Protein AF-A0A6I1KK27-F1 (afdb_monomer_lite)

Secondary structure (DSSP, 8-state):
-PEEEEETT--EEB--TT-TT---SSEEEEE-SSS--SSEEPHHHHHHHHHHHHHHTT--

Radius of gyration: 11.77 Å; chains: 1; bounding box: 19×37×21 Å

pLDDT: mean 80.21, std 12.97, range [42.31, 93.94]

Foldseek 3Di:
DFKWKDAVPDQEIDRDPPDPPDDPDRIDIDDDPDDDDRGHYDPVRVVVVVVVVVVVVVPD

Structure (mmCIF, N/CA/C/O backbone):
data_AF-A0A6I1KK27-F1
#
_entry.id   AF-A0A6I1KK27-F1
#
loop_
_atom_site.group_PDB
_atom_site.id
_atom_site.type_symbol
_atom_site.label_atom_id
_atom_site.label_alt_id
_atom_site.label_comp_id
_atom_site.label_asym_id
_atom_site.label_entity_id
_atom_site.label_seq_id
_atom_site.pdbx_PDB_ins_code
_atom_site.Cartn_x
_atom_site.Cartn_y
_atom_site.Cartn_z
_atom_site.occupancy
_atom_site.B_iso_or_equiv
_atom_site.auth_seq_id
_atom_site.auth_comp_id
_atom_site.auth_asym_id
_atom_site.auth_atom_id
_atom_site.pdbx_PDB_model_num
ATOM 1 N N . MET A 1 1 ? 4.312 9.654 11.333 1.00 67.94 1 MET A N 1
ATOM 2 C CA . MET A 1 1 ? 4.709 9.681 9.910 1.00 67.94 1 MET A CA 1
ATOM 3 C C . MET A 1 1 ? 4.051 8.499 9.217 1.00 67.94 1 MET A C 1
ATOM 5 O O . MET A 1 1 ? 4.085 7.418 9.803 1.00 67.94 1 MET A O 1
ATOM 9 N N . PRO A 1 2 ? 3.397 8.687 8.063 1.00 78.94 2 PRO A N 1
ATOM 10 C CA . PRO A 1 2 ? 2.788 7.593 7.311 1.00 78.94 2 PRO A CA 1
ATOM 11 C C . PRO A 1 2 ? 3.844 6.603 6.796 1.00 78.94 2 PRO A C 1
ATOM 13 O O . PRO A 1 2 ? 4.875 6.998 6.248 1.00 78.94 2 PRO A O 1
ATOM 16 N N . GLU A 1 3 ? 3.577 5.310 6.988 1.00 87.62 3 GLU A N 1
ATOM 17 C CA . GLU A 1 3 ? 4.342 4.220 6.380 1.00 87.62 3 GLU A CA 1
ATOM 18 C C . GLU A 1 3 ? 3.632 3.777 5.101 1.00 87.62 3 GLU A C 1
ATOM 20 O O . GLU A 1 3 ? 2.487 3.331 5.136 1.00 87.62 3 GLU A O 1
ATOM 25 N N . TYR A 1 4 ? 4.336 3.862 3.980 1.00 90.12 4 TYR A N 1
ATOM 26 C CA . TYR A 1 4 ? 3.910 3.349 2.689 1.00 90.12 4 TYR A CA 1
ATOM 27 C C . TYR A 1 4 ? 4.579 2.002 2.447 1.00 90.12 4 TYR A C 1
ATOM 29 O O . TYR A 1 4 ? 5.762 1.832 2.721 1.00 90.12 4 TYR A O 1
ATOM 37 N N . ARG A 1 5 ? 3.848 1.044 1.892 1.00 92.69 5 ARG A N 1
ATOM 38 C CA . ARG A 1 5 ? 4.337 -0.266 1.473 1.00 92.69 5 ARG A CA 1
ATOM 39 C C . ARG A 1 5 ? 3.962 -0.523 0.026 1.00 92.69 5 ARG A C 1
ATOM 41 O O . ARG A 1 5 ? 2.873 -0.171 -0.413 1.00 92.69 5 ARG A O 1
ATOM 48 N N . ARG A 1 6 ? 4.844 -1.181 -0.710 1.00 92.56 6 ARG A N 1
ATOM 49 C CA . ARG A 1 6 ? 4.579 -1.686 -2.061 1.00 92.56 6 ARG A CA 1
ATOM 50 C C . ARG A 1 6 ? 5.190 -3.059 -2.232 1.00 92.56 6 ARG A C 1
ATOM 52 O O . ARG A 1 6 ? 6.238 -3.325 -1.654 1.00 92.56 6 ARG A O 1
ATOM 59 N N . LEU A 1 7 ? 4.599 -3.916 -3.056 1.00 93.25 7 LEU A N 1
ATOM 60 C CA . LEU A 1 7 ? 5.262 -5.163 -3.442 1.00 93.25 7 LEU A CA 1
ATOM 61 C C . LEU A 1 7 ? 6.540 -4.866 -4.235 1.00 93.25 7 LEU A C 1
ATOM 63 O O . LEU A 1 7 ? 6.565 -3.970 -5.082 1.00 93.25 7 LEU A O 1
ATOM 67 N N . ILE A 1 8 ? 7.599 -5.634 -3.981 1.00 90.06 8 ILE A N 1
ATOM 68 C CA . ILE A 1 8 ? 8.852 -5.517 -4.733 1.00 90.06 8 ILE A CA 1
ATOM 69 C C . ILE A 1 8 ? 8.567 -5.814 -6.214 1.00 90.06 8 ILE A C 1
ATOM 71 O O . ILE A 1 8 ? 7.968 -6.835 -6.548 1.00 90.06 8 ILE A O 1
ATOM 75 N N . GLY A 1 9 ? 8.972 -4.901 -7.101 1.00 87.94 9 GLY A N 1
ATOM 76 C CA . GLY A 1 9 ? 8.702 -4.989 -8.542 1.00 87.94 9 GLY A CA 1
ATOM 77 C C . GLY A 1 9 ? 7.344 -4.426 -8.983 1.00 87.94 9 GLY A C 1
ATOM 78 O O . GLY A 1 9 ? 7.014 -4.497 -10.165 1.00 87.94 9 GLY A O 1
ATOM 79 N N . LYS A 1 10 ? 6.552 -3.853 -8.069 1.00 89.00 10 LYS A N 1
ATOM 80 C CA . LYS A 1 10 ? 5.354 -3.066 -8.392 1.00 89.00 10 LYS A CA 1
ATOM 81 C C . LYS A 1 10 ? 5.606 -1.586 -8.118 1.00 89.00 10 LYS A C 1
ATOM 83 O O . LYS A 1 10 ? 6.353 -1.235 -7.212 1.00 89.00 10 LYS A O 1
ATOM 88 N N . ASN A 1 11 ? 4.933 -0.723 -8.877 1.00 88.56 11 ASN A N 1
ATOM 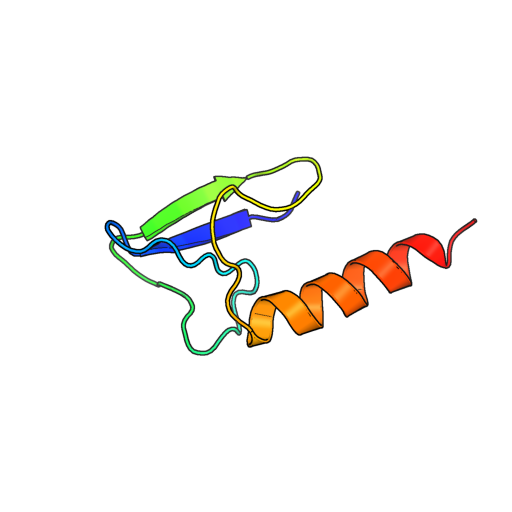89 C CA . ASN A 1 11 ? 5.009 0.732 -8.706 1.00 88.56 11 ASN A CA 1
ATOM 90 C C . ASN A 1 11 ? 3.869 1.303 -7.853 1.00 88.56 11 ASN A C 1
ATOM 92 O O . ASN A 1 11 ? 3.798 2.515 -7.677 1.00 88.56 11 ASN A O 1
ATOM 96 N N . THR A 1 12 ? 3.000 0.439 -7.321 1.00 91.56 12 THR A N 1
ATOM 97 C CA . THR A 1 12 ? 1.821 0.853 -6.561 1.00 91.56 12 THR A CA 1
ATOM 98 C C . THR A 1 12 ? 2.087 0.834 -5.060 1.00 91.56 12 THR A C 1
ATOM 100 O O . THR A 1 12 ? 2.491 -0.194 -4.516 1.00 91.56 12 THR A O 1
ATOM 103 N N . TRP A 1 13 ? 1.832 1.956 -4.394 1.00 92.25 13 TRP A N 1
ATOM 104 C CA . TRP A 1 13 ? 1.985 2.150 -2.960 1.00 92.25 13 TRP A CA 1
ATOM 105 C C . TRP A 1 13 ? 0.656 2.038 -2.211 1.00 92.25 13 TRP A C 1
ATOM 107 O O . TRP A 1 13 ? -0.412 2.444 -2.679 1.00 92.25 13 TRP A O 1
ATOM 117 N N . HIS A 1 14 ? 0.752 1.521 -0.992 1.00 91.25 14 HIS A N 1
ATOM 118 C CA . HIS A 1 14 ? -0.333 1.344 -0.042 1.00 91.25 14 HIS A CA 1
ATOM 119 C C . HIS A 1 14 ? 0.135 1.900 1.300 1.00 91.25 14 HIS A C 1
ATOM 121 O O . HIS A 1 14 ? 1.176 1.482 1.781 1.00 91.25 14 HIS A O 1
ATOM 127 N N . TRP A 1 15 ? -0.596 2.820 1.923 1.00 87.19 15 TRP A N 1
ATOM 128 C CA . TRP A 1 15 ? -0.221 3.365 3.244 1.00 87.19 15 TRP A CA 1
ATOM 129 C C . TRP A 1 15 ? -1.181 2.952 4.362 1.00 87.19 15 TRP A C 1
ATOM 131 O O . TRP A 1 15 ? -0.879 3.052 5.549 1.00 87.19 15 TRP A O 1
ATOM 141 N N . HIS A 1 16 ? -2.351 2.445 3.979 1.00 83.56 16 HIS A N 1
ATOM 142 C CA . HIS A 1 16 ? -3.378 2.031 4.910 1.00 83.56 16 HIS A CA 1
ATOM 143 C C . HIS A 1 16 ? -3.359 0.513 5.091 1.00 83.56 16 HIS A C 1
ATOM 145 O O . HIS A 1 16 ? -3.622 -0.229 4.147 1.00 83.56 16 HIS A O 1
ATOM 151 N N . LYS A 1 17 ? -3.134 0.053 6.327 1.00 82.81 17 LYS A N 1
ATOM 152 C CA . LYS A 1 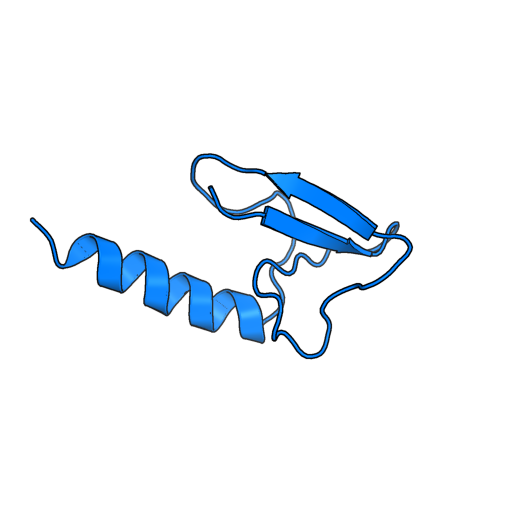17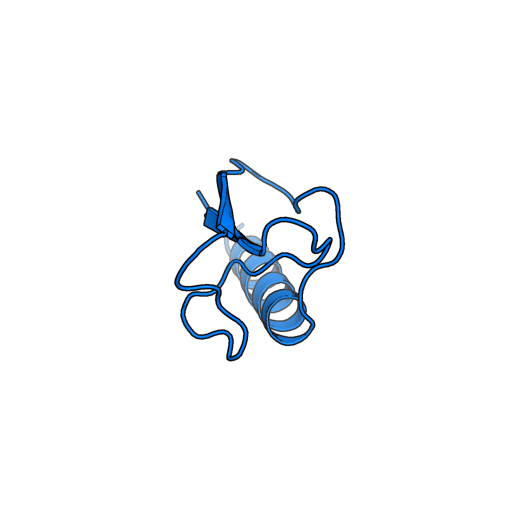 ? -3.090 -1.378 6.682 1.00 82.81 17 LYS A CA 1
ATOM 153 C C . LYS A 1 17 ? -4.378 -2.161 6.406 1.00 82.81 17 LYS A C 1
ATOM 155 O O . LYS A 1 17 ? -4.336 -3.379 6.348 1.00 82.81 17 LYS A O 1
ATOM 160 N N . TYR A 1 18 ? -5.510 -1.470 6.250 1.00 83.25 18 TYR A N 1
ATOM 161 C CA . TYR A 1 18 ? -6.784 -2.090 5.864 1.00 83.25 18 TYR A CA 1
ATOM 162 C C . TYR A 1 18 ? -7.084 -1.947 4.364 1.00 83.25 18 TYR A C 1
ATOM 164 O O . TYR A 1 18 ? -8.230 -2.087 3.955 1.00 83.25 18 TYR A O 1
ATOM 172 N N . CYS A 1 19 ? -6.101 -1.568 3.543 1.00 86.81 19 CYS A N 1
ATOM 173 C CA . CYS A 1 19 ? -6.227 -1.692 2.093 1.00 86.81 19 CYS A CA 1
ATOM 174 C C . CYS A 1 19 ? -6.296 -3.179 1.738 1.00 86.81 19 CYS A C 1
ATOM 176 O O . CYS A 1 19 ? -5.494 -3.967 2.240 1.00 86.81 19 CYS A O 1
ATOM 178 N N . SER A 1 20 ? -7.208 -3.554 0.844 1.00 86.88 20 SER A N 1
ATOM 179 C CA . SER A 1 20 ? -7.386 -4.953 0.429 1.00 86.88 20 SER A CA 1
ATOM 180 C C . SER A 1 20 ? -6.142 -5.520 -0.265 1.00 86.88 20 SER A C 1
ATOM 182 O O . SER A 1 20 ? -5.934 -6.727 -0.318 1.00 86.88 20 SER A O 1
ATOM 184 N N . HIS A 1 21 ? -5.291 -4.631 -0.777 1.00 86.88 21 HIS A N 1
ATOM 185 C CA . HIS A 1 21 ? -4.033 -4.946 -1.444 1.00 86.88 21 HIS A CA 1
ATOM 186 C C . HIS A 1 21 ? -2.804 -4.682 -0.566 1.00 86.88 21 HIS A C 1
ATOM 188 O O . HIS A 1 21 ? -1.689 -4.593 -1.082 1.00 86.88 21 HIS A O 1
ATOM 194 N N . TRP A 1 22 ? -2.988 -4.515 0.747 1.00 88.94 22 TRP A N 1
ATOM 195 C CA . TRP A 1 22 ? -1.877 -4.289 1.661 1.00 88.94 22 TRP A CA 1
ATOM 196 C C . TRP A 1 22 ? -0.890 -5.462 1.613 1.00 88.94 22 TRP A C 1
ATOM 198 O O . TRP A 1 22 ? -1.272 -6.603 1.879 1.00 88.94 22 TRP A O 1
ATOM 208 N N . PRO A 1 23 ? 0.387 -5.219 1.284 1.00 89.94 23 PRO A N 1
ATOM 209 C CA . PRO A 1 23 ? 1.328 -6.309 1.161 1.00 89.94 23 PRO A CA 1
ATOM 210 C C . PRO A 1 23 ? 1.847 -6.740 2.537 1.00 89.94 23 PRO A C 1
ATOM 212 O O . PRO A 1 23 ? 2.463 -5.967 3.274 1.00 89.94 23 PRO A O 1
ATOM 215 N N . GLU A 1 24 ? 1.624 -8.010 2.865 1.00 89.94 24 GLU A N 1
ATOM 216 C CA . GLU A 1 24 ? 2.055 -8.619 4.130 1.00 89.94 24 GLU A CA 1
ATOM 217 C C . GLU A 1 24 ? 3.463 -9.225 4.052 1.00 89.94 24 GLU A C 1
ATOM 219 O O . GLU A 1 24 ? 4.101 -9.474 5.071 1.00 89.94 24 GLU A O 1
ATOM 224 N N . SER A 1 25 ? 3.980 -9.470 2.846 1.00 91.38 25 SER A N 1
ATOM 225 C CA . SER A 1 25 ? 5.301 -10.069 2.621 1.00 91.38 25 SER A CA 1
ATOM 226 C C . SER A 1 25 ? 5.916 -9.604 1.302 1.00 91.38 25 SER A C 1
ATOM 228 O O . SER A 1 25 ? 5.198 -9.234 0.376 1.00 91.38 25 SER A O 1
ATOM 230 N N . LYS A 1 26 ? 7.256 -9.642 1.207 1.00 92.12 26 LYS A N 1
ATOM 231 C CA . LYS A 1 26 ? 8.031 -9.231 0.014 1.00 92.12 26 LYS A CA 1
ATOM 232 C C . LYS A 1 26 ? 7.696 -7.811 -0.464 1.00 92.12 26 LYS A C 1
ATOM 234 O O . LYS A 1 26 ? 7.521 -7.560 -1.659 1.00 92.12 26 LYS A O 1
ATOM 239 N N . PHE A 1 27 ? 7.606 -6.885 0.484 1.00 93.94 27 PHE A N 1
ATOM 240 C CA . PHE A 1 27 ? 7.334 -5.480 0.217 1.00 93.94 27 PHE A CA 1
ATOM 241 C C . PHE A 1 27 ? 8.549 -4.601 0.496 1.00 93.94 27 PHE A C 1
ATOM 243 O O . PHE A 1 27 ? 9.400 -4.924 1.320 1.00 93.94 27 PHE A O 1
ATOM 250 N N . SER A 1 28 ? 8.599 -3.461 -0.181 1.00 92.19 28 SER A N 1
ATOM 251 C CA . SER A 1 28 ? 9.409 -2.320 0.224 1.00 92.19 28 SER A CA 1
ATOM 252 C C . SER A 1 28 ? 8.539 -1.372 1.033 1.00 92.19 28 SER A C 1
ATOM 254 O O . SER A 1 28 ? 7.423 -1.067 0.609 1.00 92.19 28 SER A O 1
ATOM 256 N N . SER A 1 29 ? 9.045 -0.907 2.173 1.00 91.06 29 SER A N 1
ATOM 257 C CA . SER A 1 29 ? 8.423 0.158 2.953 1.00 91.06 29 SER A CA 1
ATOM 258 C C . SER A 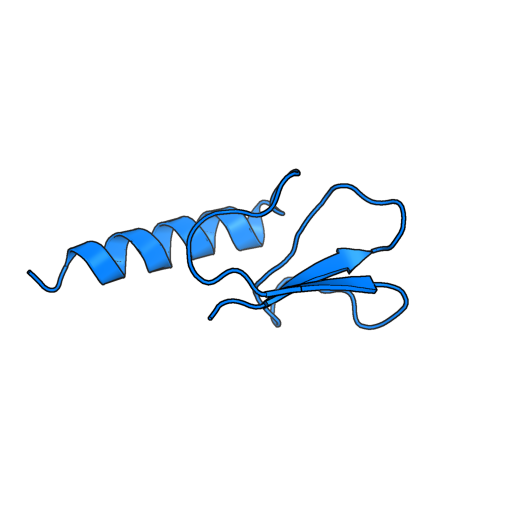1 29 ? 9.166 1.480 2.770 1.00 91.06 29 SER A C 1
ATOM 260 O O . SER A 1 29 ? 10.369 1.510 2.514 1.00 91.06 29 SER A O 1
ATOM 262 N N . LEU A 1 30 ? 8.432 2.579 2.880 1.00 89.44 30 LEU A N 1
ATOM 263 C CA . LEU A 1 30 ? 8.946 3.937 2.849 1.00 89.44 30 LEU A CA 1
ATOM 264 C C . LEU A 1 30 ? 8.207 4.748 3.909 1.00 89.44 30 LEU A C 1
ATOM 266 O O . LEU A 1 30 ? 6.979 4.773 3.929 1.00 89.44 30 LEU A O 1
ATOM 270 N N . ILE A 1 31 ? 8.951 5.413 4.784 1.00 86.88 31 ILE A N 1
ATOM 271 C CA . ILE A 1 31 ? 8.386 6.333 5.771 1.00 86.88 31 ILE A CA 1
ATOM 272 C C . ILE A 1 31 ? 8.665 7.741 5.264 1.00 86.88 31 ILE A C 1
ATOM 274 O O . ILE A 1 31 ? 9.827 8.113 5.102 1.00 86.88 31 ILE A O 1
ATOM 278 N N . LEU A 1 32 ? 7.610 8.510 4.998 1.00 80.81 32 LEU A N 1
ATOM 279 C CA . LEU A 1 32 ? 7.736 9.897 4.554 1.00 80.81 32 LEU A CA 1
ATOM 280 C C . LEU A 1 32 ? 7.257 10.848 5.655 1.00 80.81 32 LEU A C 1
ATOM 282 O O . LEU A 1 32 ? 6.202 10.609 6.249 1.00 80.81 32 LEU A O 1
ATOM 286 N N . PRO A 1 33 ? 8.006 11.927 5.947 1.00 74.19 33 PRO A N 1
ATOM 287 C CA . PRO A 1 33 ? 7.579 12.928 6.918 1.00 74.19 33 PRO A CA 1
ATOM 288 C C . PRO A 1 33 ? 6.406 13.773 6.403 1.00 74.19 33 PRO A C 1
ATOM 290 O O . PRO A 1 33 ? 5.593 14.221 7.204 1.00 74.19 33 PRO A O 1
ATOM 293 N N . SER A 1 34 ? 6.308 13.971 5.086 1.00 73.81 34 SER A N 1
ATOM 294 C CA . SER A 1 34 ? 5.219 14.667 4.399 1.00 73.81 34 SER A CA 1
ATOM 295 C C . SER A 1 34 ? 5.208 14.273 2.916 1.00 73.81 34 SER A C 1
ATOM 297 O O . SER A 1 34 ? 6.261 13.938 2.369 1.00 73.81 34 SER A O 1
ATOM 299 N N . GLY A 1 35 ? 4.033 14.326 2.286 1.00 74.06 35 GLY A N 1
ATOM 300 C CA . GLY A 1 35 ? 3.840 14.070 0.857 1.00 74.06 35 GLY A CA 1
ATOM 301 C C . GLY A 1 35 ? 3.581 12.610 0.471 1.00 74.06 35 GLY A C 1
ATOM 302 O O . GLY A 1 35 ? 3.477 11.714 1.317 1.00 74.06 35 GLY A O 1
ATOM 303 N N . GLU A 1 36 ? 3.467 12.406 -0.841 1.00 74.69 36 GLU A N 1
ATOM 304 C CA . GLU A 1 36 ? 3.224 11.117 -1.488 1.00 74.69 36 GLU A CA 1
ATOM 305 C C . GLU A 1 36 ? 4.539 10.457 -1.957 1.00 74.69 36 GLU A C 1
ATOM 307 O O . GLU A 1 36 ? 5.501 11.146 -2.317 1.00 74.69 36 GLU A O 1
ATOM 312 N N . PRO A 1 37 ? 4.632 9.117 -1.938 1.00 81.62 37 PRO A N 1
ATOM 313 C CA . PRO A 1 37 ? 5.791 8.404 -2.455 1.00 81.62 37 PRO A CA 1
ATOM 314 C C . PRO A 1 37 ? 5.863 8.484 -3.981 1.00 81.62 37 PRO A C 1
ATOM 316 O O . PRO A 1 37 ? 4.848 8.497 -4.666 1.00 81.62 37 PRO A O 1
ATOM 319 N N . PHE A 1 38 ? 7.078 8.432 -4.532 1.00 77.94 38 PHE A N 1
ATOM 320 C CA . PHE A 1 38 ? 7.267 8.336 -5.980 1.00 77.94 38 PHE A CA 1
ATOM 321 C C . PHE A 1 38 ? 6.657 7.028 -6.521 1.00 77.94 38 PHE A C 1
ATOM 323 O O . PHE A 1 38 ? 7.155 5.930 -6.234 1.00 77.94 38 PHE A O 1
ATOM 330 N N . GLY A 1 39 ? 5.576 7.143 -7.295 1.00 81.06 39 GLY A N 1
ATOM 331 C CA . GLY A 1 39 ? 4.825 6.030 -7.883 1.00 81.06 39 GLY A CA 1
ATOM 332 C C . GLY A 1 39 ? 3.314 6.259 -7.825 1.00 81.06 39 GLY A C 1
ATOM 333 O O . GLY A 1 39 ? 2.858 7.342 -7.481 1.00 81.06 39 GLY A O 1
ATOM 334 N N . ASP A 1 40 ? 2.536 5.228 -8.144 1.00 86.56 40 ASP A N 1
ATOM 335 C CA . ASP A 1 40 ? 1.075 5.300 -8.090 1.00 86.56 40 ASP A CA 1
ATOM 336 C C . ASP A 1 40 ? 0.572 4.905 -6.704 1.00 86.56 40 ASP A C 1
ATOM 338 O O . ASP A 1 40 ? 0.960 3.874 -6.161 1.00 86.56 40 ASP A O 1
ATOM 342 N N . LEU A 1 41 ? -0.350 5.667 -6.129 1.00 86.81 41 LEU A N 1
ATOM 343 C CA . LEU A 1 41 ? -1.099 5.215 -4.960 1.00 86.81 41 LEU A CA 1
ATOM 344 C C . LEU A 1 41 ? -2.253 4.315 -5.390 1.00 86.81 41 LEU A C 1
ATOM 346 O O . LEU A 1 41 ? -2.982 4.604 -6.340 1.00 86.81 41 LEU A O 1
ATOM 350 N N . CYS A 1 42 ? -2.461 3.233 -4.644 1.00 89.31 42 CYS A N 1
ATOM 351 C CA . CYS A 1 42 ? -3.667 2.428 -4.784 1.00 89.31 42 CYS A CA 1
ATOM 352 C C . CYS A 1 42 ? -4.914 3.311 -4.623 1.00 89.31 42 CYS A C 1
ATOM 354 O O . CYS A 1 42 ? -4.961 4.152 -3.725 1.00 89.31 42 CYS A O 1
ATOM 356 N N . SER A 1 43 ? -5.941 3.103 -5.451 1.00 86.94 43 SER A N 1
ATOM 357 C CA . SER A 1 43 ? -7.164 3.916 -5.450 1.00 86.94 43 SER A CA 1
ATOM 358 C C . SER A 1 43 ? -7.835 3.996 -4.072 1.00 86.94 43 SER A C 1
ATOM 360 O O . SER A 1 43 ? -8.240 5.081 -3.662 1.00 86.94 43 SER A O 1
ATOM 362 N N . GLU A 1 44 ? -7.883 2.891 -3.316 1.00 85.69 44 GLU A N 1
ATOM 363 C CA . GLU A 1 44 ? -8.414 2.873 -1.940 1.00 85.69 44 GLU A CA 1
ATOM 364 C C . GLU A 1 44 ? -7.610 3.789 -1.003 1.00 85.69 44 GLU A C 1
ATOM 366 O O . GLU A 1 44 ? -8.163 4.550 -0.206 1.00 85.69 44 GLU A O 1
ATOM 371 N N . CYS A 1 45 ? -6.283 3.724 -1.119 1.00 86.75 45 CYS A N 1
ATOM 372 C CA . CYS A 1 45 ? -5.360 4.530 -0.332 1.00 86.75 45 CYS A CA 1
ATOM 373 C C . CYS A 1 45 ? -5.423 6.008 -0.733 1.00 86.75 45 CYS A C 1
ATOM 375 O O . CYS A 1 45 ? -5.388 6.867 0.144 1.00 86.75 45 CYS A O 1
ATOM 377 N N . ARG A 1 46 ? -5.584 6.311 -2.025 1.00 83.62 46 ARG A N 1
ATOM 378 C CA . ARG A 1 46 ? -5.703 7.676 -2.547 1.00 83.62 46 ARG A CA 1
ATOM 379 C C . ARG A 1 46 ? -6.938 8.387 -1.998 1.00 83.62 46 ARG A C 1
ATOM 381 O O . ARG A 1 46 ? -6.837 9.517 -1.541 1.00 83.62 46 ARG A O 1
ATOM 388 N N . VAL A 1 47 ? -8.090 7.714 -1.977 1.00 79.56 47 VAL A N 1
ATOM 389 C CA . VAL A 1 47 ? -9.330 8.278 -1.411 1.00 79.56 47 VAL A CA 1
ATOM 390 C C . VAL A 1 47 ? -9.159 8.603 0.072 1.00 79.56 47 VAL A C 1
ATOM 392 O O . VAL A 1 47 ? -9.556 9.674 0.524 1.00 79.56 47 VAL A O 1
ATOM 395 N N . LYS A 1 48 ? -8.537 7.704 0.841 1.00 74.62 48 LYS A N 1
ATOM 396 C CA . LYS A 1 48 ? -8.283 7.948 2.266 1.00 74.62 48 LYS A CA 1
ATOM 397 C C . LYS A 1 48 ? -7.255 9.046 2.500 1.00 74.62 48 LYS A C 1
ATOM 399 O O . LYS A 1 48 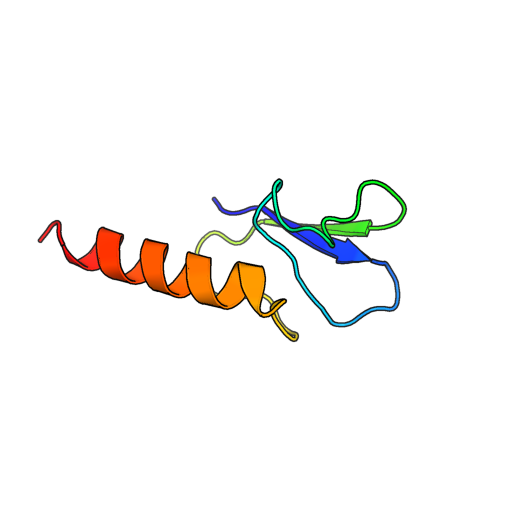? -7.396 9.778 3.470 1.00 74.62 48 LYS A O 1
ATOM 404 N N . GLU A 1 49 ? -6.236 9.153 1.653 1.00 74.50 49 GLU A N 1
ATOM 405 C CA . GLU A 1 49 ? -5.220 10.196 1.785 1.00 74.50 49 GLU A CA 1
ATOM 406 C C . GLU A 1 49 ? -5.841 11.574 1.577 1.00 74.50 49 GLU A C 1
ATOM 408 O O . GLU A 1 49 ? -5.623 12.462 2.394 1.00 74.50 49 GLU A O 1
ATOM 413 N N . LEU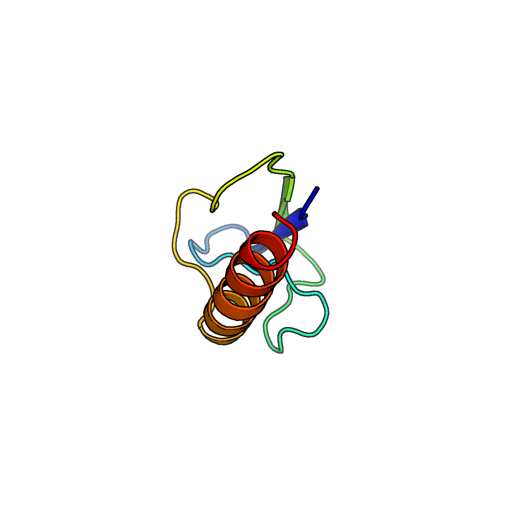 A 1 50 ? -6.710 11.714 0.570 1.00 66.25 50 LEU A N 1
ATOM 414 C CA . LEU A 1 50 ? -7.517 12.918 0.392 1.00 66.25 50 LEU A CA 1
ATOM 415 C C . LEU A 1 50 ? -8.334 13.201 1.660 1.00 66.25 50 LEU A C 1
ATOM 417 O O . LEU A 1 50 ? -8.266 14.288 2.204 1.00 66.25 50 LEU A O 1
ATOM 421 N N . ILE A 1 51 ? -9.023 12.222 2.239 1.00 64.69 51 ILE A N 1
ATOM 422 C CA . ILE A 1 51 ? -9.768 12.464 3.487 1.00 64.69 51 ILE A CA 1
ATOM 423 C C . ILE A 1 51 ? -8.845 12.939 4.628 1.00 64.69 51 ILE A C 1
ATOM 425 O O . ILE A 1 51 ? -9.200 13.858 5.360 1.00 64.69 51 ILE A O 1
ATOM 429 N N . VAL A 1 52 ? -7.658 12.349 4.793 1.00 67.62 52 VAL A N 1
ATOM 430 C CA . VAL A 1 52 ? -6.716 12.729 5.861 1.00 67.62 52 VAL A CA 1
ATOM 431 C C . VAL A 1 52 ? -6.123 14.123 5.637 1.00 67.62 52 VAL A C 1
ATOM 433 O O . VAL A 1 52 ? -6.122 14.917 6.573 1.00 67.62 52 VAL A O 1
ATOM 436 N N . GLN A 1 53 ? -5.682 14.455 4.421 1.00 61.34 53 GLN A N 1
ATOM 437 C CA . GLN A 1 53 ? -5.126 15.779 4.113 1.00 61.34 53 GLN A CA 1
ATOM 438 C C . GLN A 1 53 ? -6.163 16.901 4.269 1.00 61.34 53 GLN A C 1
ATOM 440 O O . GLN A 1 53 ? -5.837 17.989 4.737 1.00 61.34 53 GLN A O 1
ATOM 445 N N . PHE A 1 54 ? -7.427 16.635 3.934 1.00 58.81 54 PHE A N 1
ATOM 446 C CA . PHE A 1 54 ? -8.502 17.613 4.113 1.00 58.81 54 PHE A CA 1
ATOM 447 C C . PHE A 1 54 ? -8.883 17.798 5.589 1.00 58.81 54 PHE A C 1
ATOM 449 O O . PHE A 1 54 ? -9.205 18.911 5.997 1.00 58.81 54 PHE A O 1
ATOM 456 N N . ASN A 1 55 ? -8.816 16.741 6.405 1.00 56.38 55 ASN A N 1
ATOM 457 C CA . ASN A 1 55 ? -9.086 16.840 7.843 1.00 56.38 55 ASN A CA 1
ATOM 458 C C . ASN A 1 55 ? -7.976 17.577 8.613 1.00 56.38 55 ASN A C 1
ATOM 460 O O . ASN A 1 55 ? -8.263 18.195 9.636 1.00 56.38 55 ASN A O 1
ATOM 464 N N . ASP A 1 56 ? -6.733 17.554 8.126 1.00 55.53 56 ASP A N 1
ATOM 465 C CA . ASP A 1 56 ? -5.616 18.305 8.721 1.00 55.53 56 ASP A CA 1
ATOM 466 C C . ASP A 1 56 ? -5.707 19.819 8.426 1.00 55.53 56 ASP A C 1
ATOM 468 O O . ASP A 1 56 ? -5.351 20.647 9.260 1.00 55.53 56 ASP A O 1
ATOM 472 N N . MET A 1 57 ? -6.309 20.209 7.291 1.00 53.16 57 MET A N 1
ATOM 473 C CA . MET A 1 57 ? -6.594 21.617 6.957 1.00 53.16 57 MET A CA 1
ATOM 474 C C . MET A 1 57 ? -7.753 22.242 7.758 1.00 53.16 57 MET A C 1
ATOM 476 O O . MET A 1 57 ? -7.976 23.447 7.656 1.00 53.16 57 MET A O 1
ATOM 480 N N . GLY A 1 58 ? -8.490 21.458 8.551 1.00 48.84 58 GLY A N 1
ATOM 481 C CA . GLY A 1 58 ? -9.603 21.931 9.384 1.00 48.84 58 GLY A CA 1
ATOM 482 C C . GLY A 1 58 ? -9.204 22.444 10.772 1.00 48.84 58 GLY A C 1
ATOM 483 O O . GLY A 1 58 ? -10.084 22.771 11.564 1.00 48.84 58 GLY A O 1
ATOM 484 N N . ASN A 1 59 ? -7.907 22.488 11.090 1.00 48.09 59 ASN A N 1
ATOM 485 C CA . ASN A 1 59 ? -7.389 22.886 12.403 1.00 48.09 59 ASN A CA 1
ATOM 486 C C . ASN A 1 59 ? -6.480 24.126 12.308 1.00 48.09 59 ASN A C 1
ATOM 488 O O . ASN A 1 59 ? -5.351 24.129 12.803 1.00 48.09 59 ASN A O 1
ATOM 492 N N . LYS A 1 60 ? -6.956 25.177 11.631 1.00 42.31 60 LYS A N 1
ATOM 493 C CA . LYS A 1 60 ? -6.304 26.490 11.633 1.00 42.31 60 LYS A CA 1
ATOM 494 C C . LYS A 1 60 ? -7.296 27.615 11.879 1.00 42.31 60 LYS A C 1
ATOM 496 O O . LYS A 1 60 ? -8.374 27.586 11.249 1.00 42.31 60 LYS A O 1
#

Sequence (60 aa):
MPEYRRLIGKNTWHWHKYCSHWPESKFSSLILPSGEPFGDLCSECRVKELIVQFNDMGNK